Protein AF-A0A838F8E7-F1 (afdb_monomer_lite)

Secondary structure (DSSP, 8-state):
-EEEEEEEEEEEEEEEETTEEEEEE---HHHHHHHHHHHHHHHHHSS--EEEEEEEEE-

Foldseek 3Di:
DEAEAEDAEDQWAWDDDPNDIDIDGNDDPVNVVVVVVQVVVCVPPVDDYHYYYDHDHHD

Radius of gyration: 13.81 Å; chains: 1; bounding box: 32×22×35 Å

Sequence (59 aa):
MSLLIVSNRLPVNIHRKKGTYEYSSSPGGLASGMRSYVEKIKNQNDSEMEAGWVGLAHQ

Structure (mmCIF, N/CA/C/O backbone):
data_AF-A0A838F8E7-F1
#
_entry.id   AF-A0A838F8E7-F1
#
loop_
_atom_site.group_PDB
_atom_site.id
_atom_site.type_symbol
_atom_site.label_atom_id
_atom_site.label_alt_id
_atom_site.label_comp_id
_atom_site.label_asym_id
_atom_site.label_entity_id
_atom_site.label_seq_id
_atom_site.pdbx_PDB_ins_code
_atom_site.Cartn_x
_atom_site.Cartn_y
_atom_site.Cartn_z
_atom_site.occupancy
_atom_site.B_iso_or_equiv
_atom_site.auth_seq_id
_atom_site.auth_comp_id
_atom_site.auth_asym_id
_atom_site.auth_atom_id
_atom_site.pdbx_PDB_model_num
ATOM 1 N N . MET A 1 1 ? -14.912 -3.804 7.662 1.00 83.69 1 MET A N 1
ATOM 2 C CA . MET A 1 1 ? -15.183 -2.506 6.980 1.00 83.69 1 MET A CA 1
ATOM 3 C C . MET A 1 1 ? -14.173 -2.351 5.857 1.00 83.69 1 MET A C 1
ATOM 5 O O . MET A 1 1 ? -13.029 -2.734 6.075 1.00 83.69 1 MET A O 1
ATOM 9 N N . SER A 1 2 ? -14.564 -1.816 4.698 1.00 88.75 2 SER A N 1
ATOM 10 C CA . SER A 1 2 ? -13.685 -1.773 3.518 1.00 88.75 2 SER A CA 1
ATOM 11 C C . SER A 1 2 ? -13.373 -0.332 3.103 1.00 88.75 2 SER A C 1
ATOM 13 O O . SER A 1 2 ? -14.278 0.493 2.984 1.00 88.75 2 SER A O 1
ATOM 15 N N . LEU A 1 3 ? -12.091 -0.028 2.891 1.00 91.62 3 LEU A N 1
ATOM 16 C CA . LEU A 1 3 ? -11.589 1.252 2.386 1.00 91.62 3 LEU A CA 1
ATOM 17 C C . LEU A 1 3 ? -11.003 1.052 0.987 1.00 91.62 3 LEU A C 1
ATOM 19 O O . LEU A 1 3 ? 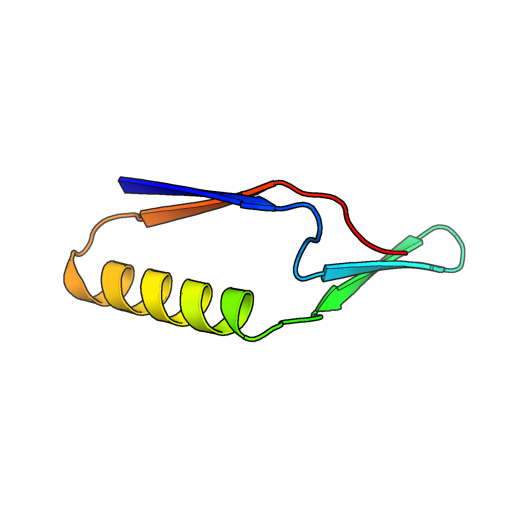-10.027 0.324 0.822 1.00 91.62 3 LEU A O 1
ATOM 23 N N . LEU A 1 4 ? -11.565 1.733 -0.009 1.00 94.38 4 LEU A N 1
ATOM 24 C CA . LEU A 1 4 ? -11.028 1.757 -1.366 1.00 94.38 4 LEU A CA 1
ATOM 25 C C . LEU A 1 4 ? -10.509 3.156 -1.688 1.00 94.38 4 LEU A C 1
ATOM 27 O O . LEU A 1 4 ? -11.263 4.127 -1.661 1.00 94.38 4 LEU A O 1
ATOM 31 N N . ILE A 1 5 ? -9.223 3.252 -2.010 1.00 92.94 5 ILE A N 1
ATOM 32 C CA . ILE A 1 5 ? -8.583 4.489 -2.451 1.00 92.94 5 ILE A CA 1
ATOM 33 C C . ILE A 1 5 ? -8.442 4.429 -3.972 1.00 92.94 5 ILE A C 1
ATOM 35 O O . ILE A 1 5 ? -7.869 3.479 -4.504 1.00 92.94 5 ILE A O 1
ATOM 39 N N . VAL A 1 6 ? -8.943 5.446 -4.674 1.00 94.50 6 VAL A N 1
ATOM 40 C CA . VAL A 1 6 ? -8.795 5.583 -6.129 1.00 94.50 6 VAL A CA 1
ATOM 41 C C . VAL A 1 6 ? -7.999 6.849 -6.415 1.00 94.50 6 VAL A C 1
ATOM 43 O O . VAL A 1 6 ? -8.410 7.943 -6.032 1.00 94.50 6 VAL A O 1
ATOM 46 N N . SER A 1 7 ? -6.842 6.716 -7.062 1.00 90.94 7 SER A N 1
ATOM 47 C CA . SER A 1 7 ? -6.005 7.859 -7.438 1.00 90.94 7 SER A CA 1
ATOM 48 C C . SER A 1 7 ? -5.298 7.629 -8.769 1.00 90.94 7 SER A C 1
ATOM 50 O O . SER A 1 7 ? -5.085 6.498 -9.193 1.00 90.94 7 SER A O 1
ATOM 52 N N . ASN A 1 8 ? -4.850 8.709 -9.413 1.00 90.94 8 ASN A N 1
ATOM 53 C CA . ASN A 1 8 ? -4.044 8.590 -10.630 1.00 90.94 8 ASN A CA 1
ATOM 54 C C . ASN A 1 8 ? -2.674 7.943 -10.385 1.00 90.94 8 ASN A C 1
ATOM 56 O O . ASN A 1 8 ? -2.147 7.322 -11.295 1.00 90.94 8 ASN A O 1
ATOM 60 N N . ARG A 1 9 ? -2.095 8.078 -9.184 1.00 87.94 9 ARG A N 1
ATOM 61 C CA . ARG A 1 9 ? -0.747 7.591 -8.858 1.00 87.94 9 ARG A CA 1
ATOM 62 C C . ARG A 1 9 ? -0.768 6.676 -7.641 1.00 87.94 9 ARG A C 1
ATOM 64 O O . ARG A 1 9 ? -1.189 7.110 -6.565 1.00 87.94 9 ARG A O 1
ATOM 71 N N . LEU A 1 10 ? -0.266 5.454 -7.808 1.00 91.69 10 LEU A N 1
ATOM 72 C CA . LEU A 1 10 ? -0.036 4.519 -6.709 1.00 91.69 10 LEU A CA 1
ATOM 73 C C . LEU A 1 10 ? 1.206 4.907 -5.890 1.00 91.69 10 LEU A C 1
ATOM 75 O O . LEU A 1 10 ? 2.153 5.483 -6.430 1.00 91.69 10 LEU A O 1
ATOM 79 N N . PRO A 1 11 ? 1.251 4.561 -4.593 1.00 91.94 11 PRO A N 1
ATOM 80 C CA . PRO A 1 11 ? 2.410 4.805 -3.734 1.00 91.94 11 PRO A CA 1
ATOM 81 C C . PRO A 1 11 ? 3.538 3.774 -3.932 1.00 91.94 11 PRO A C 1
ATOM 83 O O . PRO A 1 11 ? 4.283 3.485 -2.994 1.00 91.94 11 PRO A O 1
ATOM 86 N N . VAL A 1 12 ? 3.658 3.210 -5.135 1.00 91.06 12 VAL A N 1
ATOM 87 C CA . VAL A 1 12 ? 4.684 2.235 -5.514 1.00 91.06 12 VAL A CA 1
ATOM 88 C C . VAL A 1 12 ? 5.240 2.575 -6.892 1.00 91.06 12 VAL A C 1
ATOM 90 O O . VAL A 1 12 ? 4.492 2.983 -7.785 1.00 91.06 12 VAL A O 1
ATOM 93 N N . ASN A 1 13 ? 6.538 2.350 -7.068 1.00 89.88 13 ASN A N 1
ATOM 94 C CA . ASN A 1 13 ? 7.179 2.331 -8.377 1.00 89.88 13 ASN A CA 1
ATOM 95 C C . ASN A 1 13 ? 7.449 0.881 -8.784 1.00 89.88 13 ASN A C 1
ATOM 97 O O . ASN A 1 13 ? 7.796 0.049 -7.938 1.00 89.88 13 ASN A O 1
ATOM 101 N N . ILE A 1 14 ? 7.309 0.590 -10.075 1.00 90.19 14 ILE A N 1
ATOM 102 C CA . ILE A 1 14 ? 7.537 -0.737 -10.649 1.00 90.19 14 ILE A CA 1
ATOM 103 C C . ILE A 1 14 ? 8.658 -0.640 -11.676 1.00 90.19 14 ILE A C 1
ATOM 105 O O . ILE A 1 14 ? 8.457 -0.126 -12.771 1.00 90.19 14 ILE A O 1
ATOM 109 N N . HIS A 1 15 ? 9.817 -1.208 -11.366 1.00 89.56 15 HIS A N 1
ATOM 110 C CA . HIS A 1 15 ? 10.954 -1.229 -12.279 1.00 89.56 15 HIS A CA 1
ATOM 111 C C . HIS A 1 15 ? 11.112 -2.608 -12.911 1.00 89.56 15 HIS A C 1
ATOM 113 O O . HIS A 1 15 ? 11.081 -3.633 -12.232 1.00 89.56 15 HIS A O 1
ATOM 119 N N . ARG A 1 16 ? 11.322 -2.655 -14.227 1.00 89.44 16 ARG A N 1
ATOM 120 C CA . ARG A 1 16 ? 11.615 -3.906 -14.932 1.00 89.44 16 ARG A CA 1
ATOM 121 C C . ARG A 1 16 ? 13.125 -4.094 -15.035 1.00 89.44 16 ARG A C 1
ATOM 123 O O . ARG A 1 16 ? 13.801 -3.290 -15.672 1.00 89.44 16 ARG A O 1
ATOM 130 N N . LYS A 1 17 ? 13.661 -5.177 -14.471 1.00 88.88 17 LYS A N 1
ATOM 131 C CA . LYS A 1 17 ? 15.101 -5.467 -14.490 1.00 88.88 17 LYS A CA 1
ATOM 132 C C . LYS A 1 17 ? 15.348 -6.919 -14.871 1.00 88.88 17 LYS A C 1
ATOM 134 O O . LYS A 1 17 ? 14.861 -7.825 -14.218 1.00 88.88 17 LYS A O 1
ATOM 139 N N . LYS A 1 18 ? 16.100 -7.156 -15.953 1.00 84.19 18 LYS A N 1
ATOM 140 C CA . LYS A 1 18 ? 16.518 -8.508 -16.398 1.00 84.19 18 LYS A CA 1
ATOM 141 C C . LYS A 1 18 ? 15.378 -9.550 -16.447 1.00 84.19 18 LYS A C 1
ATOM 143 O O . LYS A 1 18 ? 15.576 -10.708 -16.105 1.00 84.19 18 LYS A O 1
ATOM 148 N N . GLY A 1 19 ? 14.185 -9.136 -16.877 1.00 90.62 19 GLY A N 1
ATOM 149 C CA . GLY A 1 19 ? 13.022 -10.025 -16.989 1.00 90.62 19 GLY A CA 1
ATOM 150 C C . GLY A 1 19 ? 12.185 -10.177 -15.714 1.00 90.62 19 GLY A C 1
ATOM 151 O O . GLY A 1 19 ? 11.129 -10.796 -15.789 1.00 90.62 19 GLY A O 1
ATOM 152 N N . THR A 1 20 ? 12.582 -9.574 -14.590 1.00 90.00 20 THR A N 1
ATOM 153 C CA . THR A 1 20 ? 11.782 -9.508 -13.359 1.00 90.00 20 THR A CA 1
ATOM 154 C C . THR A 1 20 ? 11.203 -8.107 -13.137 1.00 90.00 20 THR A C 1
ATOM 156 O O . THR A 1 20 ? 11.661 -7.121 -13.725 1.00 90.00 20 THR A O 1
ATOM 159 N N . TYR A 1 21 ? 10.162 -8.030 -12.307 1.00 89.69 21 TYR A N 1
ATOM 160 C CA . TYR A 1 21 ? 9.594 -6.779 -11.811 1.00 89.69 21 TYR A CA 1
ATOM 161 C C . TYR A 1 21 ? 10.056 -6.562 -10.370 1.00 89.69 21 TYR A C 1
ATOM 163 O O . TYR A 1 21 ? 9.849 -7.422 -9.514 1.00 89.69 21 TYR A O 1
ATOM 171 N N . GLU A 1 22 ? 10.685 -5.422 -10.113 1.00 92.00 22 GLU A N 1
ATOM 172 C CA . GLU A 1 22 ? 11.076 -4.957 -8.787 1.00 92.00 22 GLU A CA 1
ATOM 173 C C . GLU A 1 22 ? 10.111 -3.850 -8.349 1.00 92.00 22 GLU A C 1
ATOM 175 O O . GLU A 1 22 ? 9.822 -2.925 -9.110 1.00 92.00 22 GLU A O 1
ATOM 180 N N . TYR A 1 23 ? 9.619 -3.938 -7.115 1.00 90.44 23 TYR A N 1
ATOM 181 C CA . TYR A 1 23 ? 8.716 -2.950 -6.530 1.00 90.44 23 TYR A CA 1
ATOM 182 C C . TYR A 1 23 ? 9.481 -2.126 -5.505 1.00 90.44 23 TYR A C 1
ATOM 184 O O . TYR A 1 23 ? 10.129 -2.686 -4.619 1.00 90.44 23 TYR A O 1
ATOM 192 N N . SER A 1 24 ? 9.384 -0.803 -5.595 1.00 89.06 24 SER A N 1
ATOM 193 C CA . SER A 1 24 ? 9.904 0.092 -4.564 1.00 89.06 24 SER A CA 1
ATOM 194 C C . SER A 1 24 ? 8.790 0.961 -3.990 1.00 89.06 24 SER A C 1
ATOM 196 O O . SER A 1 24 ? 7.872 1.393 -4.688 1.00 89.06 24 SER A O 1
ATOM 198 N N . SER A 1 25 ? 8.846 1.180 -2.678 1.00 85.19 25 SER A N 1
ATOM 199 C CA . SER A 1 25 ? 7.891 2.038 -1.982 1.00 85.19 25 SER A CA 1
ATOM 200 C C . SER A 1 25 ? 8.193 3.499 -2.310 1.00 85.19 25 SER A C 1
ATOM 202 O O . SER A 1 25 ? 9.329 3.944 -2.151 1.00 85.19 25 SER A O 1
ATOM 204 N N . SER A 1 26 ? 7.179 4.257 -2.730 1.00 80.06 26 SER A N 1
ATOM 205 C CA . SER A 1 26 ? 7.290 5.699 -2.981 1.00 80.06 26 SER A CA 1
ATOM 206 C C . SER A 1 26 ? 6.203 6.468 -2.217 1.00 80.06 26 SER A C 1
ATOM 208 O O . SER A 1 26 ? 5.332 7.102 -2.833 1.00 80.06 26 SER A O 1
ATOM 210 N N . PRO A 1 27 ? 6.175 6.372 -0.876 1.00 78.44 27 PRO A N 1
ATOM 211 C CA . PRO A 1 27 ? 5.071 6.901 -0.100 1.00 78.44 27 PRO A CA 1
ATOM 212 C C . PRO A 1 27 ? 5.107 8.433 -0.122 1.00 78.44 27 PRO A C 1
ATOM 214 O O . PRO A 1 27 ? 6.110 9.059 0.207 1.00 78.44 27 PRO A O 1
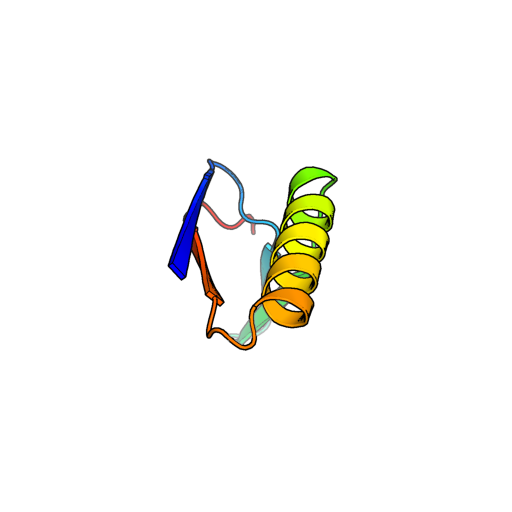ATOM 217 N N . GLY A 1 28 ? 3.992 9.040 -0.528 1.00 86.19 28 GLY A N 1
ATOM 218 C CA . GLY A 1 28 ? 3.721 10.460 -0.296 1.00 86.19 28 GLY A CA 1
ATOM 219 C C . GLY A 1 28 ? 2.952 10.673 1.009 1.00 86.19 28 GLY A C 1
ATOM 220 O O . GLY A 1 28 ? 2.544 9.710 1.659 1.00 86.19 28 GLY A O 1
ATOM 221 N N . GLY A 1 29 ? 2.670 11.933 1.355 1.00 90.19 29 GLY A N 1
ATOM 222 C CA . GLY A 1 29 ? 1.938 12.277 2.584 1.00 90.19 29 GLY A CA 1
ATOM 223 C C . GLY A 1 29 ? 0.585 11.566 2.722 1.00 90.19 29 GLY A C 1
ATOM 224 O O . GLY A 1 29 ? 0.262 11.071 3.799 1.00 90.19 29 GLY A O 1
ATOM 225 N N . LEU A 1 30 ? -0.162 11.419 1.620 1.00 89.62 30 LEU A N 1
ATOM 226 C CA . LEU A 1 30 ? -1.431 10.684 1.619 1.00 89.62 30 LEU A CA 1
ATOM 227 C C . LEU A 1 30 ? -1.239 9.202 1.961 1.00 89.62 30 LEU A C 1
ATOM 229 O O . LEU A 1 30 ? -1.980 8.663 2.774 1.00 89.62 30 LEU A O 1
ATOM 233 N N . ALA A 1 31 ? -0.239 8.544 1.372 1.00 91.56 31 ALA A N 1
ATOM 234 C CA . ALA A 1 31 ? -0.013 7.120 1.592 1.00 91.56 31 ALA A CA 1
ATOM 235 C C . ALA A 1 31 ? 0.390 6.824 3.039 1.00 91.56 31 ALA A C 1
ATOM 237 O O . ALA A 1 31 ? -0.147 5.903 3.652 1.00 91.56 31 ALA A O 1
ATOM 238 N N . SER A 1 32 ? 1.269 7.654 3.603 1.00 92.69 32 SER A N 1
ATOM 239 C CA . SER A 1 32 ? 1.648 7.569 5.014 1.00 92.69 32 SER A CA 1
ATOM 240 C C . SER A 1 32 ? 0.450 7.819 5.935 1.00 92.69 32 SER A C 1
ATOM 242 O O . SER A 1 32 ? 0.213 7.037 6.850 1.00 92.69 32 SER A O 1
ATOM 244 N N . GLY A 1 33 ? -0.359 8.849 5.659 1.00 93.62 33 GLY A N 1
ATOM 245 C CA . GLY A 1 33 ? -1.551 9.157 6.454 1.00 93.62 33 GLY A CA 1
ATOM 246 C C . GLY A 1 33 ? -2.614 8.056 6.407 1.00 93.62 33 GLY A C 1
ATOM 247 O O . GLY A 1 33 ? -3.163 7.685 7.443 1.00 93.62 33 GLY A O 1
ATOM 248 N N . MET A 1 34 ? -2.873 7.484 5.227 1.00 92.62 34 MET A N 1
ATOM 249 C CA . MET A 1 34 ? -3.826 6.377 5.073 1.00 92.62 34 MET A CA 1
ATOM 250 C C . MET A 1 34 ? -3.350 5.114 5.784 1.00 92.62 34 MET A C 1
ATOM 252 O O . MET A 1 34 ? -4.157 4.429 6.409 1.00 92.62 34 MET A O 1
ATOM 256 N N . ARG A 1 35 ? -2.042 4.839 5.764 1.00 91.12 35 ARG A N 1
ATOM 257 C CA . ARG A 1 35 ? -1.461 3.744 6.541 1.00 91.12 35 ARG A CA 1
ATOM 258 C C . ARG A 1 35 ? -1.711 3.926 8.039 1.00 91.12 35 ARG A C 1
ATOM 260 O O . ARG A 1 35 ? -2.271 3.027 8.659 1.00 91.12 35 ARG A O 1
ATOM 267 N N . SER A 1 36 ? -1.381 5.093 8.596 1.00 92.88 36 SER A N 1
ATOM 268 C CA . SER A 1 36 ? -1.615 5.383 10.019 1.00 92.88 36 SER A CA 1
ATOM 269 C C . SER A 1 36 ? -3.098 5.323 10.398 1.00 92.88 36 SER A C 1
ATOM 271 O O . SER A 1 36 ? -3.439 4.863 11.486 1.00 92.88 36 SER A O 1
ATOM 273 N N . TYR A 1 37 ? -3.993 5.757 9.506 1.00 91.62 37 TYR A N 1
ATOM 274 C CA . TYR A 1 37 ? -5.437 5.652 9.711 1.00 91.62 37 TYR A CA 1
ATOM 275 C C . TYR A 1 37 ? -5.902 4.193 9.796 1.00 91.62 37 TYR A C 1
ATOM 277 O O . TYR A 1 37 ? -6.564 3.822 10.765 1.00 91.62 37 TYR A O 1
ATOM 285 N N . VAL A 1 38 ? -5.518 3.354 8.828 1.00 90.62 38 VAL A N 1
ATOM 286 C CA . VAL A 1 38 ? -5.881 1.927 8.814 1.00 90.62 38 VAL A CA 1
ATOM 287 C C . VAL A 1 38 ? -5.317 1.207 10.040 1.00 90.62 38 VAL A C 1
ATOM 289 O O . VAL A 1 38 ? -6.033 0.435 10.672 1.00 90.62 38 VAL A O 1
ATOM 292 N N . GLU A 1 39 ? -4.066 1.486 10.417 1.00 90.06 39 GLU A N 1
ATOM 293 C CA . GLU A 1 39 ? -3.440 0.927 11.623 1.00 90.06 39 GLU A CA 1
ATOM 294 C C . GLU A 1 39 ? -4.209 1.327 12.895 1.00 90.06 39 GLU A C 1
ATOM 296 O O . GLU A 1 39 ? -4.510 0.474 13.729 1.00 90.06 39 GLU A O 1
ATOM 301 N N . LYS A 1 40 ? -4.616 2.599 13.022 1.00 90.88 40 LYS A N 1
A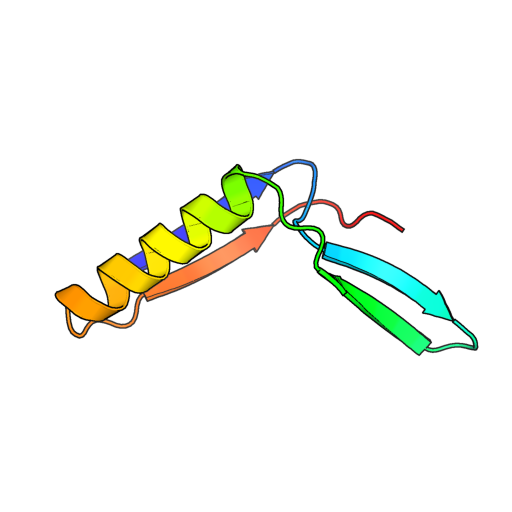TOM 302 C CA . LYS A 1 40 ? -5.410 3.069 14.167 1.00 90.88 40 LYS A CA 1
ATOM 303 C C . LYS A 1 40 ? -6.763 2.363 14.264 1.00 90.88 40 LYS A C 1
ATOM 305 O O . LYS A 1 40 ? -7.143 1.954 15.356 1.00 90.88 40 LYS A O 1
ATOM 310 N N . ILE A 1 41 ? -7.481 2.215 13.150 1.00 89.12 41 ILE A N 1
ATOM 311 C CA . ILE A 1 41 ? -8.801 1.565 13.142 1.00 89.12 41 ILE A CA 1
ATOM 312 C C . ILE A 1 41 ? -8.686 0.076 13.480 1.00 89.12 41 ILE A C 1
ATOM 314 O O . ILE A 1 41 ? -9.460 -0.418 14.301 1.00 89.12 41 ILE A O 1
ATOM 318 N N . LYS A 1 42 ? -7.698 -0.625 12.906 1.00 86.5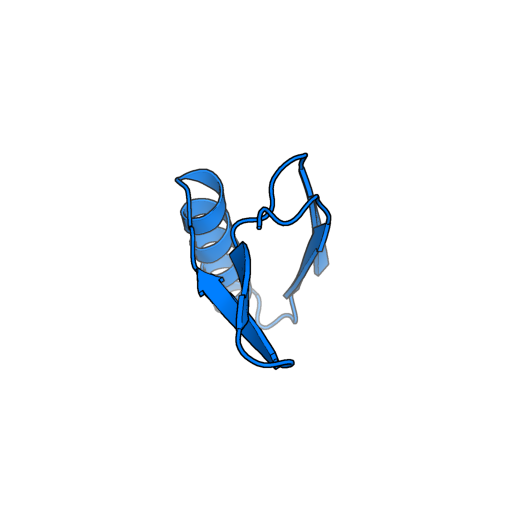6 42 LYS A N 1
ATOM 319 C CA . LYS A 1 42 ? -7.440 -2.040 13.216 1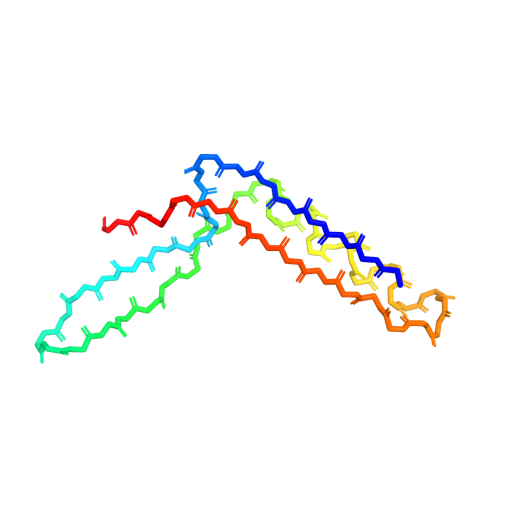.00 86.56 42 LYS A CA 1
ATOM 320 C C . LYS A 1 42 ? -7.171 -2.260 14.705 1.00 86.56 42 LYS A C 1
ATOM 322 O O . LYS A 1 42 ? -7.707 -3.197 15.279 1.00 86.56 42 LYS A O 1
ATOM 327 N N . ASN A 1 43 ? -6.419 -1.359 15.336 1.00 85.75 43 ASN A N 1
ATOM 328 C CA . ASN A 1 43 ? -6.090 -1.460 16.759 1.00 85.75 43 ASN A CA 1
ATOM 329 C C . ASN A 1 43 ? -7.263 -1.129 17.700 1.00 85.75 43 ASN A C 1
ATOM 331 O O . ASN A 1 43 ? -7.192 -1.457 18.879 1.00 85.75 43 ASN A O 1
ATOM 335 N N . GLN A 1 44 ? -8.305 -0.438 17.224 1.00 84.00 44 GLN A N 1
ATOM 336 C CA . GLN A 1 44 ? -9.417 0.023 18.068 1.00 84.00 44 GLN A CA 1
ATOM 337 C C . GLN A 1 44 ? -10.631 -0.907 18.056 1.00 84.00 44 GLN A C 1
ATOM 339 O O . GLN A 1 44 ? -11.308 -1.009 19.074 1.00 84.00 44 GLN A O 1
ATOM 344 N N . ASN A 1 45 ? -10.929 -1.547 16.924 1.00 70.31 45 ASN A N 1
ATOM 345 C CA . ASN A 1 45 ? -12.242 -2.163 16.709 1.00 70.31 45 ASN A CA 1
ATOM 346 C C . ASN A 1 45 ? -12.247 -3.700 16.679 1.00 70.31 45 ASN A C 1
ATOM 348 O O . ASN A 1 45 ? -13.296 -4.258 16.377 1.00 70.31 45 ASN A O 1
ATOM 352 N N . ASP A 1 46 ? -11.117 -4.378 16.935 1.00 65.38 46 ASP A N 1
ATOM 353 C CA . ASP A 1 46 ? -10.946 -5.852 16.821 1.00 65.38 46 ASP A CA 1
ATOM 354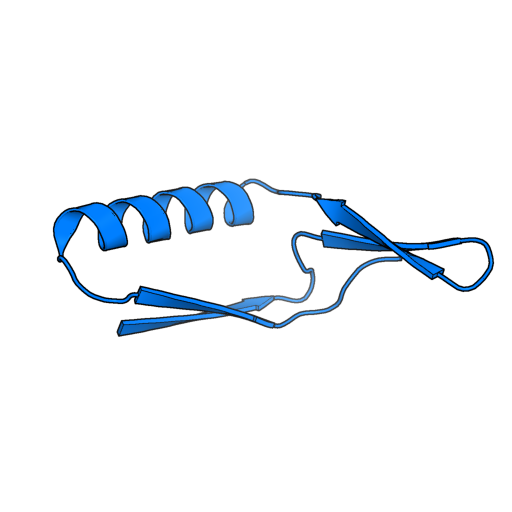 C C . ASP A 1 46 ? -11.544 -6.446 15.522 1.00 65.38 46 ASP A C 1
ATOM 356 O O . ASP A 1 46 ? -11.916 -7.611 15.415 1.00 65.38 46 ASP A O 1
ATOM 360 N N . SER A 1 47 ? -11.692 -5.586 14.513 1.00 69.56 47 SER A N 1
ATOM 361 C CA . SER A 1 47 ? -12.439 -5.842 13.293 1.00 69.56 47 SER A CA 1
ATOM 362 C C . SER A 1 47 ? -11.473 -5.874 12.126 1.00 69.56 47 SER A C 1
ATOM 364 O O . SER A 1 47 ? -10.644 -4.966 11.981 1.00 69.56 47 SER A O 1
ATOM 366 N N . GLU A 1 48 ? -11.633 -6.852 11.240 1.00 77.69 48 GLU A N 1
ATOM 367 C CA . GLU A 1 48 ? -10.876 -6.908 9.997 1.00 77.69 48 GLU A CA 1
ATOM 368 C C . GLU A 1 48 ? -11.266 -5.725 9.093 1.00 77.69 48 GLU A C 1
ATOM 370 O O . GLU A 1 48 ? -12.350 -5.645 8.499 1.00 77.69 48 GLU A O 1
ATOM 375 N N . MET A 1 49 ? -10.379 -4.729 9.052 1.00 83.44 49 MET A N 1
ATOM 376 C CA . MET A 1 49 ? -10.439 -3.651 8.077 1.00 83.44 49 MET A CA 1
ATOM 377 C C . MET A 1 49 ? -9.668 -4.061 6.827 1.00 83.44 49 MET A C 1
ATOM 379 O O . MET A 1 49 ? -8.449 -4.260 6.867 1.00 83.44 49 MET A O 1
ATOM 383 N N . GLU A 1 50 ? -10.383 -4.127 5.713 1.00 89.31 50 GLU A N 1
ATOM 384 C CA . GLU A 1 50 ? -9.807 -4.334 4.393 1.00 89.31 50 GLU A CA 1
ATOM 385 C C . GLU A 1 50 ? -9.509 -2.978 3.759 1.00 89.31 50 GLU A C 1
ATOM 387 O O . GLU A 1 50 ? -10.333 -2.062 3.798 1.00 89.31 50 GLU A O 1
ATOM 392 N N . ALA A 1 51 ? -8.322 -2.833 3.176 1.00 91.31 51 ALA A N 1
ATOM 393 C CA . ALA A 1 51 ? -7.927 -1.619 2.479 1.00 91.31 51 ALA A CA 1
ATOM 394 C C . ALA A 1 51 ? -7.315 -1.974 1.123 1.00 91.31 51 ALA A C 1
ATOM 396 O O . ALA A 1 51 ? -6.411 -2.806 1.048 1.00 91.31 51 ALA A O 1
ATOM 397 N N . GLY A 1 52 ? -7.800 -1.326 0.067 1.00 93.06 52 GLY A N 1
ATOM 398 C CA . GLY A 1 52 ? -7.309 -1.472 -1.298 1.00 93.06 52 GLY A CA 1
ATOM 399 C C . GLY A 1 52 ? -7.011 -0.118 -1.931 1.00 93.06 52 GLY A C 1
ATOM 400 O O . GLY A 1 52 ? -7.655 0.883 -1.616 1.00 93.06 52 GLY A O 1
ATOM 401 N N . TRP A 1 53 ? -6.038 -0.086 -2.841 1.00 94.19 53 TRP A N 1
ATOM 402 C CA . TRP A 1 53 ? -5.688 1.111 -3.600 1.00 94.19 53 TRP A CA 1
ATOM 403 C C . TRP A 1 53 ? -5.616 0.781 -5.088 1.00 94.19 53 TRP A C 1
ATOM 405 O O . TRP A 1 53 ? -4.831 -0.067 -5.504 1.00 94.19 53 TRP A O 1
ATOM 415 N N . VAL A 1 54 ? -6.433 1.465 -5.885 1.00 94.38 54 VAL A N 1
ATOM 416 C CA . VAL A 1 54 ? -6.459 1.362 -7.344 1.00 94.38 54 VAL A CA 1
ATOM 417 C C . VAL A 1 54 ? -5.915 2.649 -7.953 1.00 94.38 54 VAL A C 1
ATOM 419 O O . VAL A 1 54 ? -6.306 3.753 -7.572 1.00 94.38 54 VAL A O 1
ATOM 422 N N . GLY A 1 55 ? -5.003 2.505 -8.907 1.00 92.00 55 GLY A N 1
ATOM 423 C CA . GLY A 1 55 ? -4.394 3.628 -9.604 1.00 92.00 55 GLY A CA 1
ATOM 424 C C . GLY A 1 55 ? -3.357 3.181 -10.620 1.00 92.00 55 GLY A C 1
ATOM 425 O O . GLY A 1 55 ? -3.177 1.984 -10.848 1.00 92.00 55 GLY A O 1
ATOM 426 N N . LEU A 1 56 ? -2.654 4.144 -11.214 1.00 89.31 56 LEU A N 1
ATOM 427 C CA . LEU A 1 56 ? -1.570 3.859 -12.149 1.00 89.31 56 LEU A CA 1
ATOM 428 C C . LEU A 1 56 ? -0.246 3.769 -11.385 1.00 89.31 56 LEU A C 1
ATOM 430 O O . LEU A 1 56 ? 0.110 4.656 -10.602 1.00 89.31 56 LEU A O 1
ATOM 434 N N . ALA A 1 57 ? 0.482 2.679 -11.608 1.00 81.62 57 ALA A N 1
ATOM 435 C CA . ALA A 1 57 ? 1.858 2.554 -11.155 1.00 81.62 57 ALA A CA 1
ATOM 436 C C . ALA A 1 57 ? 2.782 3.365 -12.072 1.00 81.62 57 ALA A C 1
ATOM 438 O O . ALA A 1 57 ? 2.602 3.367 -13.291 1.00 81.62 57 ALA A O 1
ATOM 439 N N . HIS A 1 58 ? 3.782 4.023 -11.489 1.00 75.38 58 HIS A N 1
ATOM 440 C CA . HIS A 1 58 ? 4.861 4.630 -12.266 1.00 75.38 58 HIS A CA 1
ATOM 441 C C . HIS A 1 58 ? 5.974 3.607 -12.514 1.00 75.38 58 HIS A C 1
ATOM 443 O O . HIS A 1 58 ? 6.220 2.740 -11.670 1.00 75.38 58 HIS A O 1
ATOM 449 N N . GLN A 1 59 ? 6.612 3.710 -13.683 1.00 66.88 59 GLN A N 1
ATOM 450 C CA . GLN A 1 59 ? 7.769 2.902 -14.085 1.00 66.88 59 GLN A CA 1
ATOM 451 C C . GLN A 1 59 ? 9.086 3.628 -13.818 1.00 66.88 59 GLN A C 1
ATOM 453 O O . GLN A 1 59 ? 9.088 4.873 -13.952 1.00 66.88 59 GLN A O 1
#

pLDDT: mean 87.64, std 6.74, range [65.38, 94.5]